Protein AF-A0A6M4HDW9-F1 (afdb_monomer_lite)

Organism: NCBI:txid2732487

Foldseek 3Di:
DDDDDPDPPPPPPDDDDPVDDDLVRLLVVLVVQCLVCLQVVPQVSQVVQAPVVVCVVVVADDQVQAAEDDAADDKAWDAAPDSQKTWIAHPVRFIWIWGWDQDPPRHIHQYKDLDQADDPDDDCPDDDPCPRSRHMYSIHGPPHDD

Structure (mmCIF, N/CA/C/O backbone):
data_AF-A0A6M4HDW9-F1
#
_entry.id   AF-A0A6M4HDW9-F1
#
loop_
_atom_site.group_PDB
_atom_site.id
_atom_site.type_symbol
_atom_site.label_atom_id
_atom_site.label_alt_id
_atom_site.label_comp_id
_atom_site.label_asym_id
_atom_site.label_entity_id
_atom_site.label_seq_id
_atom_site.pdbx_PDB_ins_code
_atom_site.Cartn_x
_atom_site.Cartn_y
_atom_site.Cartn_z
_atom_site.occupancy
_atom_site.B_iso_or_equiv
_atom_site.auth_seq_id
_atom_site.auth_comp_id
_atom_site.auth_asym_id
_atom_site.auth_atom_id
_atom_site.pdbx_PDB_model_num
ATOM 1 N N . MET A 1 1 ? 42.320 53.023 31.569 1.00 35.53 1 MET A N 1
ATOM 2 C CA . MET A 1 1 ? 42.440 52.859 30.102 1.00 35.53 1 MET A CA 1
ATOM 3 C C . MET A 1 1 ? 42.356 51.369 29.805 1.00 35.53 1 MET A C 1
ATOM 5 O O . MET A 1 1 ? 43.087 50.652 30.462 1.00 35.53 1 MET A O 1
ATOM 9 N N . ILE A 1 2 ? 41.544 50.781 28.931 1.00 37.53 2 ILE A N 1
ATOM 10 C CA . ILE A 1 2 ? 40.360 51.130 28.133 1.00 37.53 2 ILE A CA 1
ATOM 11 C C . ILE A 1 2 ? 39.616 49.781 28.017 1.00 37.53 2 ILE A C 1
ATOM 13 O O . ILE A 1 2 ? 40.245 48.755 27.769 1.00 37.53 2 ILE A O 1
ATOM 17 N N . ALA A 1 3 ? 38.302 49.777 28.240 1.00 40.31 3 ALA A N 1
ATOM 18 C CA . ALA A 1 3 ? 37.430 48.637 27.970 1.00 40.31 3 ALA A CA 1
ATOM 19 C C . ALA A 1 3 ? 37.330 48.385 26.456 1.00 40.31 3 ALA A C 1
ATOM 21 O O . ALA A 1 3 ? 37.258 49.348 25.695 1.00 40.31 3 ALA A O 1
ATOM 22 N N . SER A 1 4 ? 37.258 47.130 26.004 1.00 39.88 4 SER A N 1
ATOM 23 C CA . SER A 1 4 ? 36.732 46.807 24.666 1.00 39.88 4 SER A CA 1
ATOM 24 C C . SER A 1 4 ? 36.209 45.374 24.585 1.00 39.88 4 SER A C 1
ATOM 26 O O . SER A 1 4 ? 36.941 44.421 24.349 1.00 39.88 4 SER A O 1
ATOM 28 N N . ASN A 1 5 ? 34.905 45.276 24.845 1.00 37.03 5 ASN A N 1
ATOM 29 C CA . ASN A 1 5 ? 33.899 44.488 24.133 1.00 37.03 5 ASN A CA 1
ATOM 30 C C . ASN A 1 5 ? 34.427 43.479 23.100 1.00 37.03 5 ASN A C 1
ATOM 32 O O . ASN A 1 5 ? 34.726 43.837 21.962 1.00 37.03 5 ASN A O 1
ATOM 36 N N . ILE A 1 6 ? 34.409 42.196 23.463 1.00 44.53 6 ILE A N 1
ATOM 37 C CA . ILE A 1 6 ? 34.410 41.105 22.487 1.00 44.53 6 ILE A CA 1
ATOM 38 C C . ILE A 1 6 ? 32.979 41.008 21.956 1.00 44.53 6 ILE A C 1
ATOM 40 O O . ILE A 1 6 ? 32.088 40.446 22.592 1.00 44.53 6 ILE A O 1
ATOM 44 N N . ALA A 1 7 ? 32.750 41.647 20.812 1.00 41.38 7 ALA A N 1
ATOM 45 C CA . ALA A 1 7 ? 31.511 41.534 20.067 1.00 41.38 7 ALA A CA 1
ATOM 46 C C . ALA A 1 7 ? 31.363 40.094 19.554 1.00 41.38 7 ALA A C 1
ATOM 48 O O . ALA A 1 7 ? 32.152 39.616 18.740 1.00 41.38 7 ALA A O 1
ATOM 49 N N . VAL A 1 8 ? 30.334 39.411 20.051 1.00 40.56 8 VAL A N 1
ATOM 50 C CA . VAL A 1 8 ? 29.833 38.144 19.520 1.00 40.56 8 VAL A CA 1
ATOM 51 C C . VAL A 1 8 ? 29.269 38.421 18.130 1.00 40.56 8 VAL A C 1
ATOM 53 O O . VAL A 1 8 ? 28.149 38.904 17.993 1.00 40.56 8 VAL A O 1
ATOM 56 N N . VAL A 1 9 ? 30.040 38.126 17.087 1.00 41.19 9 VAL A N 1
ATOM 57 C CA . VAL A 1 9 ? 29.514 38.038 15.721 1.00 41.19 9 VAL A CA 1
ATOM 58 C C . VAL A 1 9 ? 29.221 36.568 15.453 1.00 41.19 9 VAL A C 1
ATOM 60 O O . VAL A 1 9 ? 30.000 35.849 14.835 1.00 41.19 9 VAL A O 1
ATOM 63 N N . ALA A 1 10 ? 28.090 36.103 15.984 1.00 41.91 10 ALA A N 1
ATOM 64 C CA . ALA A 1 10 ? 27.464 34.886 15.498 1.00 41.91 10 ALA A CA 1
ATOM 65 C C . ALA A 1 10 ? 26.903 35.206 14.108 1.00 41.91 10 ALA A C 1
ATOM 67 O O . ALA A 1 10 ? 25.925 35.940 13.973 1.00 41.91 10 ALA A O 1
ATOM 68 N N . ALA A 1 11 ? 27.577 34.713 13.071 1.00 44.50 11 ALA A N 1
ATOM 69 C CA . ALA A 1 11 ? 27.086 34.781 11.707 1.00 44.50 11 ALA A CA 1
ATOM 70 C C . ALA A 1 11 ? 25.755 34.018 11.630 1.00 44.50 11 ALA A C 1
ATOM 72 O O . ALA A 1 11 ? 25.713 32.792 11.711 1.00 44.50 11 ALA A O 1
ATOM 73 N N . ILE A 1 12 ? 24.661 34.768 11.515 1.00 44.16 12 ILE A N 1
ATOM 74 C CA . ILE A 1 12 ? 23.327 34.240 11.245 1.00 44.16 12 ILE A CA 1
ATOM 75 C C . ILE A 1 12 ? 23.356 33.681 9.821 1.00 44.16 12 ILE A C 1
ATOM 77 O O . ILE A 1 12 ? 23.331 34.426 8.842 1.00 44.16 12 ILE A O 1
ATOM 81 N N . PHE A 1 13 ? 23.432 32.357 9.709 1.00 41.22 13 PHE A N 1
ATOM 82 C CA . PHE A 1 13 ? 23.235 31.635 8.458 1.00 41.22 13 PHE A CA 1
ATOM 83 C C . PHE A 1 13 ? 21.733 31.645 8.132 1.00 41.22 13 PHE A C 1
ATOM 85 O O . PHE A 1 13 ? 20.978 30.757 8.517 1.00 41.22 13 PHE A O 1
ATOM 92 N N . LEU A 1 14 ? 21.275 32.704 7.466 1.00 49.44 14 LEU A N 1
ATOM 93 C CA . LEU A 1 14 ? 19.960 32.767 6.831 1.00 49.44 14 LEU A CA 1
ATOM 94 C C . LEU A 1 14 ? 20.100 32.255 5.394 1.00 49.44 14 LEU A C 1
ATOM 96 O O . LEU A 1 14 ? 20.386 33.020 4.477 1.00 49.44 14 LEU A O 1
ATOM 100 N N . MET A 1 15 ? 19.891 30.954 5.194 1.00 44.44 15 MET A N 1
ATOM 101 C CA . MET A 1 15 ? 19.611 30.388 3.873 1.00 44.44 15 MET A CA 1
ATOM 102 C C . MET A 1 15 ? 18.419 29.434 3.966 1.00 44.44 15 MET A C 1
ATOM 104 O O . MET A 1 15 ? 18.531 28.322 4.465 1.00 44.44 15 MET A O 1
ATOM 108 N N . GLY A 1 16 ? 17.272 29.942 3.506 1.00 38.78 16 GLY A N 1
ATOM 109 C CA . GLY A 1 16 ? 16.164 29.206 2.895 1.00 38.78 16 GLY A CA 1
ATOM 110 C C . GLY A 1 16 ? 15.766 27.880 3.530 1.00 38.78 16 GLY A C 1
ATOM 111 O O . GLY A 1 16 ? 16.061 26.824 2.979 1.00 38.78 16 GLY A O 1
ATOM 112 N N . GLN A 1 17 ? 14.985 27.927 4.609 1.00 41.31 17 GLN A N 1
ATOM 113 C CA . GLN A 1 17 ? 14.154 26.780 4.956 1.00 41.31 17 GLN A CA 1
ATOM 114 C C . GLN A 1 17 ? 13.067 26.685 3.884 1.00 41.31 17 GLN A C 1
ATOM 116 O O . GLN A 1 17 ? 12.065 27.398 3.935 1.00 41.31 17 GLN A O 1
ATOM 121 N N . ALA A 1 18 ? 13.276 25.833 2.878 1.00 45.66 18 ALA A N 1
ATOM 122 C CA . ALA A 1 18 ? 12.142 25.206 2.223 1.00 45.66 18 ALA A CA 1
ATOM 123 C C . ALA A 1 18 ? 11.288 24.657 3.369 1.00 45.66 18 ALA A C 1
ATOM 125 O O . ALA A 1 18 ? 11.786 23.860 4.163 1.00 45.66 18 ALA A O 1
ATOM 126 N N . VAL A 1 19 ? 10.069 25.168 3.539 1.00 52.81 19 VAL A N 1
ATOM 127 C CA . VAL A 1 19 ? 9.149 24.693 4.577 1.00 52.81 19 VAL A CA 1
ATOM 128 C C . VAL A 1 19 ? 8.687 23.305 4.136 1.00 52.81 19 VAL A C 1
ATOM 130 O O . VAL A 1 19 ? 7.604 23.126 3.589 1.00 52.81 19 VAL A O 1
ATOM 133 N N . GLY A 1 20 ? 9.589 22.334 4.245 1.00 65.50 20 GLY A N 1
ATOM 134 C CA . GLY A 1 20 ? 9.299 20.930 4.061 1.00 65.50 20 GLY A CA 1
ATOM 135 C C . GLY A 1 20 ? 8.402 20.502 5.207 1.00 65.50 20 GLY A C 1
ATOM 136 O O . GLY A 1 20 ? 8.627 20.889 6.354 1.00 65.50 20 GLY A O 1
ATOM 137 N N . LEU A 1 21 ? 7.366 19.733 4.886 1.00 75.56 21 LEU A N 1
ATOM 138 C CA . LEU A 1 21 ? 6.519 19.108 5.893 1.00 75.56 21 LEU A CA 1
ATOM 139 C C . LEU A 1 21 ? 7.392 18.350 6.892 1.00 75.56 21 LEU A C 1
ATOM 141 O O . LEU A 1 21 ? 8.357 17.684 6.501 1.00 75.56 21 LEU A O 1
ATOM 145 N N . SER A 1 22 ? 7.029 18.407 8.172 1.00 84.94 22 SER A N 1
ATOM 146 C CA . SER A 1 22 ? 7.655 17.527 9.152 1.00 84.94 22 SER A CA 1
ATOM 147 C C . SER A 1 22 ? 7.431 16.054 8.764 1.00 84.94 22 SER A C 1
ATOM 149 O O . SER A 1 22 ? 6.475 15.723 8.047 1.00 84.94 22 SER A O 1
ATOM 151 N N . PRO A 1 23 ? 8.280 15.123 9.235 1.00 83.88 23 PRO A N 1
ATOM 152 C CA . PRO A 1 23 ? 8.134 13.707 8.907 1.00 83.88 23 PRO A CA 1
ATOM 153 C C . PRO A 1 23 ? 6.754 13.126 9.246 1.00 83.88 23 PRO A C 1
ATOM 155 O O . PRO A 1 23 ? 6.280 12.245 8.525 1.00 83.88 23 PRO A O 1
ATOM 158 N N . SER A 1 24 ? 6.112 13.607 10.315 1.00 86.69 24 SER A N 1
ATOM 159 C CA . SER A 1 24 ? 4.765 13.204 10.734 1.00 86.69 24 SER A CA 1
ATOM 160 C C . SER A 1 24 ? 3.678 13.796 9.836 1.00 86.69 24 SER A C 1
ATOM 162 O O . SER A 1 24 ? 2.780 13.072 9.418 1.00 86.69 24 SER A O 1
ATOM 164 N N . GLU A 1 25 ? 3.772 15.073 9.466 1.00 89.50 25 GLU A N 1
ATOM 165 C CA . GLU A 1 25 ? 2.813 15.701 8.548 1.00 89.50 25 GLU A CA 1
ATOM 166 C C . GLU A 1 25 ? 2.865 15.066 7.157 1.00 89.50 25 GLU A C 1
ATOM 168 O O . GLU A 1 25 ? 1.825 14.754 6.582 1.00 89.50 25 GLU A O 1
ATOM 173 N N . SER A 1 26 ? 4.069 14.802 6.641 1.00 90.06 26 SER A N 1
ATOM 174 C CA . SER A 1 26 ? 4.264 14.076 5.379 1.00 90.06 26 SER A CA 1
ATOM 175 C C . SER A 1 26 ? 3.637 12.675 5.431 1.00 90.06 26 SER A C 1
ATOM 177 O O . SER A 1 26 ? 3.011 12.224 4.469 1.00 90.06 26 SER A O 1
ATOM 179 N N . ARG A 1 27 ? 3.736 11.999 6.584 1.00 92.44 27 ARG A N 1
ATOM 180 C CA . ARG A 1 27 ? 3.126 10.682 6.807 1.00 92.44 27 ARG A CA 1
ATOM 181 C C . ARG A 1 27 ? 1.610 10.729 6.781 1.00 92.44 27 ARG A C 1
ATOM 183 O O . ARG A 1 27 ? 0.999 9.957 6.052 1.00 92.44 27 ARG A O 1
ATOM 190 N N . GLU A 1 28 ? 1.007 11.604 7.576 1.00 94.06 28 GLU A N 1
ATOM 191 C CA . GLU A 1 28 ? -0.451 11.689 7.662 1.00 94.06 28 GLU A CA 1
ATOM 192 C C . GLU A 1 28 ? -1.057 12.199 6.351 1.00 94.06 28 GLU A C 1
ATOM 194 O O . GLU A 1 28 ? -2.124 11.742 5.944 1.00 94.06 28 GLU A O 1
ATOM 199 N N . LEU A 1 29 ? -0.341 13.067 5.627 1.00 94.25 29 LEU A N 1
ATOM 200 C CA . LEU A 1 29 ? -0.704 13.462 4.270 1.00 94.25 29 LEU A CA 1
ATOM 201 C C . LEU A 1 29 ? -0.756 12.249 3.328 1.00 94.25 29 LEU A C 1
ATOM 203 O O . LEU A 1 29 ? -1.770 12.033 2.661 1.00 94.25 29 LEU A O 1
ATOM 207 N N . PHE A 1 30 ? 0.307 11.440 3.322 1.00 95.88 30 PHE A N 1
ATOM 208 C CA . PHE A 1 30 ? 0.363 10.199 2.553 1.00 95.88 30 PHE A CA 1
ATOM 209 C C . PHE A 1 30 ? -0.766 9.235 2.940 1.00 95.88 30 PHE A C 1
ATOM 211 O O . PHE A 1 30 ? -1.458 8.740 2.055 1.00 95.88 30 PHE A O 1
ATOM 218 N N . LEU A 1 31 ? -0.993 8.996 4.235 1.00 97.31 31 LEU A N 1
ATOM 219 C CA . LEU A 1 31 ? -2.019 8.062 4.709 1.00 97.31 31 LEU A CA 1
ATOM 220 C C . LEU A 1 31 ? -3.425 8.511 4.325 1.00 97.31 31 LEU A C 1
ATOM 222 O O . LEU A 1 31 ? -4.211 7.700 3.845 1.00 97.31 31 LEU A O 1
ATOM 226 N N . ARG A 1 32 ? -3.725 9.805 4.437 1.00 97.06 32 ARG A N 1
ATOM 227 C CA . ARG A 1 32 ? -5.010 10.363 4.005 1.00 97.06 32 ARG A CA 1
ATOM 228 C C . ARG A 1 32 ? -5.244 10.163 2.507 1.00 97.06 32 ARG A C 1
ATOM 230 O O . ARG A 1 32 ? -6.348 9.817 2.085 1.00 97.06 32 ARG A O 1
ATOM 237 N N . ASP A 1 33 ? -4.228 10.420 1.688 1.00 96.94 33 ASP A N 1
ATOM 238 C CA . ASP A 1 33 ? -4.347 10.267 0.238 1.00 96.94 33 ASP A CA 1
ATOM 239 C C . ASP A 1 33 ? -4.403 8.779 -0.162 1.00 96.94 33 ASP A C 1
ATOM 241 O O . ASP A 1 33 ? -5.180 8.413 -1.048 1.00 96.94 33 ASP A O 1
ATOM 245 N N . PHE A 1 34 ? -3.682 7.910 0.554 1.00 97.44 34 PHE A N 1
ATOM 246 C CA . PHE A 1 34 ? -3.755 6.454 0.429 1.00 97.44 34 PHE A CA 1
ATOM 247 C C . PHE A 1 34 ? -5.138 5.909 0.786 1.00 97.44 34 PHE A C 1
ATOM 249 O O . PHE A 1 34 ? -5.711 5.143 0.017 1.00 97.44 34 PHE A O 1
ATOM 256 N N . GLU A 1 35 ? -5.719 6.333 1.906 1.00 97.12 35 GLU A N 1
ATOM 257 C CA . GLU A 1 35 ? -7.058 5.925 2.344 1.00 97.12 35 GLU A CA 1
ATOM 258 C C . GLU A 1 35 ? -8.134 6.358 1.347 1.00 97.12 35 GLU A C 1
ATOM 260 O O . GLU A 1 35 ? -9.047 5.588 1.046 1.00 97.12 35 GLU A O 1
ATOM 265 N N . ARG A 1 36 ? -7.988 7.549 0.752 1.00 96.88 36 ARG A N 1
ATOM 266 C CA . ARG A 1 36 ? -8.860 7.997 -0.340 1.00 96.88 36 ARG A CA 1
ATOM 267 C C . ARG A 1 36 ? -8.751 7.081 -1.562 1.00 96.88 36 ARG A C 1
ATOM 269 O O . ARG A 1 36 ? -9.780 6.700 -2.117 1.00 96.88 36 ARG A O 1
ATOM 276 N N . ALA A 1 37 ? -7.533 6.721 -1.968 1.00 96.56 37 ALA A N 1
ATOM 277 C CA . ALA A 1 37 ? -7.295 5.816 -3.095 1.00 96.56 37 ALA A CA 1
ATOM 278 C C . ALA A 1 37 ? -7.803 4.388 -2.815 1.00 96.56 37 ALA A C 1
ATOM 280 O O . ALA A 1 37 ? -8.363 3.726 -3.689 1.00 96.56 37 ALA A O 1
ATOM 281 N N . LEU A 1 38 ? -7.666 3.922 -1.574 1.00 95.31 38 LEU A N 1
ATOM 282 C CA . LEU A 1 38 ? -8.163 2.624 -1.134 1.00 95.31 38 LEU A CA 1
ATOM 283 C C . LEU A 1 38 ? -9.697 2.578 -1.140 1.00 95.31 38 LEU A C 1
ATOM 285 O O . LEU A 1 38 ? -10.281 1.594 -1.598 1.00 95.31 38 LEU A O 1
ATOM 289 N N . ALA A 1 39 ? -10.348 3.650 -0.681 1.00 95.38 39 ALA A N 1
ATOM 290 C CA . ALA A 1 39 ? -11.801 3.781 -0.680 1.00 95.38 39 ALA A CA 1
ATOM 291 C C . ALA A 1 39 ? -12.384 3.850 -2.101 1.00 95.38 39 ALA A C 1
ATOM 293 O O . ALA A 1 39 ? -13.410 3.224 -2.366 1.00 95.38 39 ALA A O 1
ATOM 294 N N . SER A 1 40 ? -11.725 4.558 -3.028 1.00 95.31 40 SER A N 1
ATOM 295 C CA . SER A 1 40 ? -12.150 4.609 -4.435 1.00 95.31 40 SER A CA 1
ATOM 296 C C . SER A 1 40 ? -11.872 3.313 -5.198 1.00 95.31 40 SER A C 1
ATOM 298 O O . SER A 1 40 ? -12.457 3.093 -6.257 1.00 95.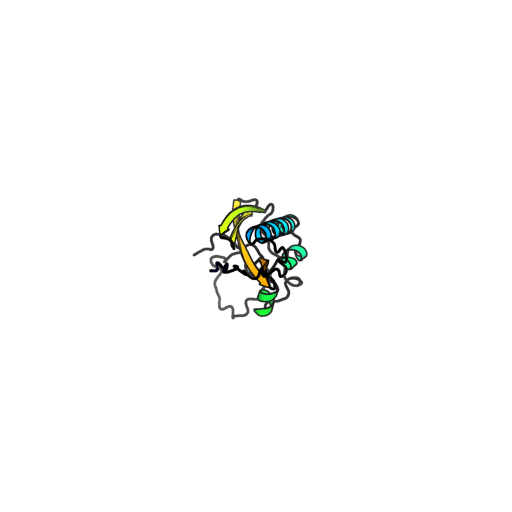31 40 SER A O 1
ATOM 300 N N . ARG A 1 41 ? -10.982 2.458 -4.669 1.00 93.38 41 ARG A N 1
ATOM 301 C CA . ARG A 1 41 ? -10.443 1.266 -5.344 1.00 93.38 41 ARG A CA 1
ATOM 302 C C . ARG A 1 41 ? -9.840 1.585 -6.719 1.00 93.38 41 ARG A C 1
ATOM 304 O O . ARG A 1 41 ? -9.807 0.719 -7.593 1.00 93.38 41 ARG A O 1
ATOM 311 N N . ASP A 1 42 ? -9.361 2.814 -6.910 1.00 92.56 42 ASP A N 1
ATOM 312 C CA . ASP A 1 42 ? -8.724 3.255 -8.148 1.00 92.56 42 ASP A CA 1
ATOM 313 C C . ASP A 1 42 ? -7.272 2.764 -8.194 1.00 92.56 42 ASP A C 1
ATOM 315 O O . ASP A 1 42 ? -6.409 3.212 -7.431 1.00 92.56 42 ASP A O 1
ATOM 319 N N . SER A 1 43 ? -6.992 1.843 -9.117 1.00 93.81 43 SER A N 1
ATOM 320 C CA . SER A 1 43 ? -5.653 1.289 -9.296 1.00 93.81 43 SER A CA 1
ATOM 321 C C . SER A 1 43 ? -4.630 2.345 -9.709 1.00 93.81 43 SER A C 1
ATOM 323 O O . SER A 1 43 ? -3.490 2.269 -9.260 1.00 93.81 43 SER A O 1
ATOM 325 N N . LYS A 1 44 ? -5.008 3.365 -10.490 1.00 95.50 44 LYS A N 1
ATOM 326 C CA . LYS A 1 44 ? -4.084 4.428 -10.916 1.00 95.50 44 LYS A CA 1
ATOM 327 C C . LYS A 1 44 ? -3.675 5.304 -9.740 1.00 95.50 44 LYS A C 1
ATOM 329 O O . LYS A 1 44 ? -2.495 5.621 -9.595 1.00 95.50 44 LYS A O 1
ATOM 334 N N . ALA A 1 45 ? -4.635 5.652 -8.884 1.00 96.19 45 ALA A N 1
ATOM 335 C CA . ALA A 1 45 ? -4.366 6.406 -7.665 1.00 96.19 45 ALA A CA 1
ATOM 336 C C . ALA A 1 45 ? -3.430 5.628 -6.725 1.00 96.19 45 ALA A C 1
ATOM 338 O O . ALA A 1 45 ? -2.477 6.196 -6.195 1.00 96.19 45 ALA A O 1
ATOM 339 N N . LEU A 1 46 ? -3.646 4.317 -6.576 1.00 96.62 46 LEU A N 1
ATOM 340 C CA . LEU A 1 46 ? -2.772 3.467 -5.767 1.00 96.62 46 LEU A CA 1
ATOM 341 C C . LEU A 1 46 ? -1.372 3.320 -6.374 1.00 96.62 46 LEU A C 1
ATOM 343 O O . LEU A 1 46 ? -0.396 3.419 -5.636 1.00 96.62 46 LEU A O 1
ATOM 347 N N . ILE A 1 47 ? -1.242 3.172 -7.697 1.00 96.38 47 ILE A N 1
ATOM 348 C CA . ILE A 1 47 ? 0.064 3.150 -8.380 1.00 96.38 47 ILE A CA 1
ATOM 349 C C . ILE A 1 47 ? 0.846 4.445 -8.106 1.00 96.38 47 ILE A C 1
ATOM 351 O O . ILE A 1 47 ? 2.023 4.381 -7.767 1.00 96.38 47 ILE A O 1
ATOM 355 N N . ALA A 1 48 ? 0.201 5.615 -8.181 1.00 95.81 48 ALA A N 1
AT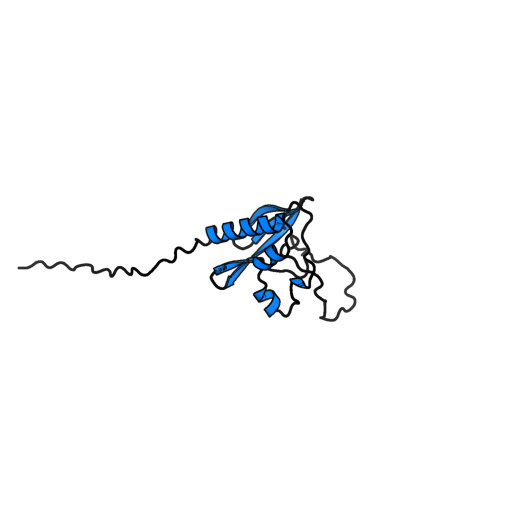OM 356 C CA . ALA A 1 48 ? 0.850 6.915 -7.953 1.00 95.81 48 ALA A CA 1
ATOM 357 C C . ALA A 1 48 ? 1.372 7.122 -6.513 1.00 95.81 48 ALA A C 1
ATOM 359 O O . ALA A 1 48 ? 2.226 7.985 -6.260 1.00 95.81 48 ALA A O 1
ATOM 360 N N . LEU A 1 49 ? 0.841 6.341 -5.571 1.00 96.75 49 LEU A N 1
ATOM 361 C CA . LEU A 1 49 ? 1.238 6.313 -4.166 1.00 96.75 49 LEU A CA 1
ATOM 362 C C . LEU A 1 49 ? 2.153 5.130 -3.836 1.00 96.75 49 LEU A C 1
ATOM 364 O O . LEU A 1 49 ? 2.554 4.995 -2.686 1.00 96.75 49 LEU A O 1
ATOM 368 N N . SER A 1 50 ? 2.483 4.280 -4.807 1.00 96.38 50 SER A N 1
ATOM 369 C CA . SER A 1 50 ? 3.263 3.062 -4.597 1.00 96.38 50 SER A CA 1
ATOM 370 C C . SER A 1 50 ? 4.706 3.205 -5.070 1.00 96.38 50 SER A C 1
ATOM 372 O O . SER A 1 50 ? 5.015 3.999 -5.960 1.00 96.38 50 SER A O 1
ATOM 374 N N . ASP A 1 51 ? 5.595 2.391 -4.509 1.00 95.62 51 ASP A N 1
ATOM 375 C CA . ASP A 1 51 ? 7.000 2.314 -4.905 1.00 95.62 51 ASP A CA 1
ATOM 376 C C . ASP A 1 51 ? 7.193 1.503 -6.199 1.00 95.62 51 ASP A C 1
ATOM 378 O O . ASP A 1 51 ? 7.792 0.424 -6.232 1.00 95.62 51 ASP A O 1
ATOM 382 N N . ALA A 1 52 ? 6.645 2.034 -7.295 1.00 93.75 52 ALA A N 1
ATOM 383 C CA . ALA A 1 52 ? 6.772 1.450 -8.628 1.00 93.75 52 ALA A CA 1
ATOM 384 C C . ALA A 1 52 ? 8.233 1.419 -9.121 1.00 93.75 52 ALA A C 1
ATOM 386 O O . ALA A 1 52 ? 8.577 0.587 -9.961 1.00 93.75 52 ALA A O 1
ATOM 387 N N . GLY A 1 53 ? 9.092 2.295 -8.583 1.00 92.75 53 GLY A N 1
ATOM 388 C CA . GLY A 1 53 ? 10.521 2.339 -8.891 1.00 92.75 53 GLY A CA 1
ATOM 389 C C . GLY A 1 53 ? 11.235 1.072 -8.430 1.00 92.75 53 GLY A C 1
ATOM 390 O O . GLY A 1 53 ? 11.820 0.373 -9.257 1.00 92.75 53 GLY A O 1
ATOM 391 N N . SER A 1 54 ? 11.120 0.722 -7.144 1.00 92.19 54 SER A N 1
ATOM 392 C CA . SER A 1 54 ? 11.706 -0.521 -6.619 1.00 92.19 54 SER A CA 1
ATOM 393 C C . SER A 1 54 ? 11.091 -1.767 -7.256 1.00 92.19 54 SER A C 1
ATOM 395 O O . SER A 1 54 ? 11.798 -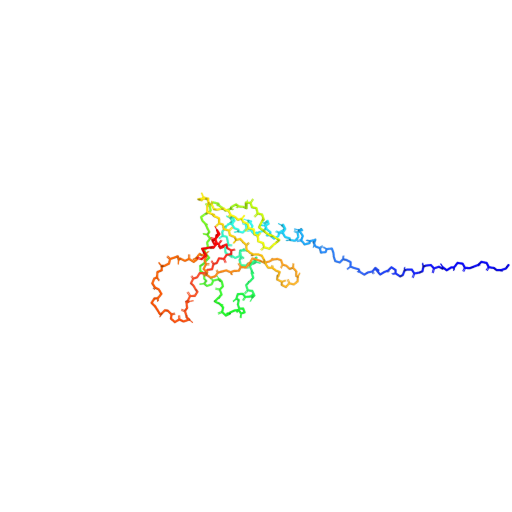2.734 -7.532 1.00 92.19 54 SER A O 1
ATOM 397 N N . TRP A 1 55 ? 9.785 -1.741 -7.543 1.00 92.81 55 TRP A N 1
ATOM 398 C CA . TRP A 1 55 ? 9.101 -2.831 -8.243 1.00 92.81 55 TRP A CA 1
ATOM 399 C C . TRP A 1 55 ? 9.685 -3.087 -9.638 1.00 92.81 55 TRP A C 1
ATOM 401 O O . TRP A 1 55 ? 10.048 -4.216 -9.964 1.00 92.81 55 TRP A O 1
ATOM 411 N N . SER A 1 56 ? 9.840 -2.035 -10.446 1.00 92.69 56 SER A N 1
ATOM 412 C CA . SER A 1 56 ? 10.440 -2.148 -11.776 1.00 92.69 56 SER A CA 1
ATOM 413 C C . SER A 1 56 ? 11.922 -2.524 -11.710 1.00 92.69 56 SER A C 1
ATOM 415 O O . SER A 1 56 ? 12.378 -3.309 -12.538 1.00 92.69 56 SER A O 1
ATOM 417 N N . ALA A 1 57 ? 12.676 -1.993 -10.742 1.00 91.19 57 ALA A N 1
ATOM 418 C CA . ALA A 1 57 ? 14.094 -2.309 -10.564 1.00 91.19 57 ALA A CA 1
ATOM 419 C C . ALA A 1 57 ? 14.329 -3.784 -10.196 1.00 91.19 57 ALA A C 1
ATOM 421 O O . ALA A 1 57 ? 15.355 -4.352 -10.560 1.00 91.19 57 ALA A O 1
ATOM 422 N N . ALA A 1 58 ? 13.362 -4.419 -9.526 1.00 89.44 58 ALA A N 1
ATOM 423 C CA . ALA A 1 58 ? 13.367 -5.852 -9.239 1.00 89.44 58 ALA A CA 1
ATOM 424 C C . ALA A 1 58 ? 12.997 -6.734 -10.452 1.00 89.44 58 ALA A C 1
ATOM 426 O O . ALA A 1 58 ? 12.987 -7.956 -10.331 1.00 89.44 58 ALA A O 1
ATOM 427 N N . GLY A 1 59 ? 12.698 -6.141 -11.615 1.00 90.50 59 GLY A N 1
ATOM 428 C CA . GLY A 1 59 ? 12.377 -6.867 -12.846 1.00 90.50 59 GLY A CA 1
ATOM 429 C C . GLY A 1 59 ? 10.925 -7.338 -12.953 1.00 90.50 59 GLY A C 1
ATOM 430 O O . GLY A 1 59 ? 10.621 -8.177 -13.800 1.00 90.50 59 GLY A O 1
ATOM 431 N N . TYR A 1 60 ? 10.019 -6.824 -12.116 1.00 90.31 60 TYR A N 1
ATOM 432 C CA . TYR A 1 60 ? 8.605 -7.183 -12.193 1.00 90.31 60 TYR A CA 1
ATOM 433 C C . TYR A 1 60 ? 7.873 -6.494 -13.366 1.00 90.31 60 TYR A C 1
ATOM 435 O O . TYR A 1 60 ? 8.284 -5.413 -13.799 1.00 90.31 60 TYR A O 1
ATOM 443 N N . PRO A 1 61 ? 6.757 -7.073 -13.864 1.00 91.44 61 PRO A N 1
ATOM 444 C CA . PRO A 1 61 ? 5.957 -6.479 -14.939 1.00 91.44 61 PRO A CA 1
ATOM 445 C C . PRO A 1 61 ? 5.351 -5.124 -14.559 1.00 91.44 61 PRO A C 1
ATOM 447 O O . PRO A 1 61 ? 5.196 -4.810 -13.379 1.00 91.44 61 PRO A O 1
ATOM 450 N N . SER A 1 62 ? 4.925 -4.336 -15.547 1.00 92.75 62 SER A N 1
ATOM 451 C CA . SER A 1 62 ? 4.203 -3.086 -15.284 1.00 92.75 62 SER A CA 1
ATOM 452 C C . SER A 1 62 ? 2.945 -3.341 -14.449 1.00 92.75 62 SER A C 1
ATOM 454 O O . SER A 1 62 ? 2.146 -4.226 -14.747 1.00 92.75 62 SER A O 1
ATOM 456 N N . LEU A 1 63 ? 2.719 -2.514 -13.427 1.00 93.25 63 LEU A N 1
ATOM 457 C CA . LEU A 1 63 ? 1.534 -2.614 -12.565 1.00 93.25 63 LEU A CA 1
ATOM 458 C C . LEU A 1 63 ? 0.224 -2.407 -13.330 1.00 93.25 63 LEU A C 1
ATOM 460 O O . LEU A 1 63 ? -0.816 -2.895 -12.899 1.00 93.25 63 LEU A O 1
ATOM 464 N N . SER A 1 64 ? 0.265 -1.684 -14.454 1.00 91.62 64 SER A N 1
ATOM 465 C CA . SER A 1 64 ? -0.917 -1.476 -15.302 1.00 91.62 64 SER A CA 1
ATOM 466 C C . SER A 1 64 ? -1.326 -2.743 -16.057 1.00 91.62 64 SER A C 1
ATOM 468 O O . SER A 1 64 ? -2.493 -2.872 -16.419 1.00 91.62 64 SER A O 1
ATOM 470 N N . ASP A 1 65 ? -0.390 -3.676 -16.245 1.00 91.44 65 ASP A N 1
ATOM 471 C CA . ASP A 1 65 ? -0.618 -4.948 -16.939 1.00 91.44 65 ASP A CA 1
ATOM 472 C C . ASP A 1 65 ? -1.067 -6.055 -15.974 1.00 91.44 65 ASP A C 1
ATOM 474 O O . ASP A 1 65 ? -1.438 -7.152 -16.391 1.00 91.44 65 ASP A O 1
ATOM 478 N N . LEU A 1 66 ? -1.041 -5.775 -14.668 1.00 91.38 66 LEU A N 1
ATOM 479 C CA . LEU A 1 66 ? -1.345 -6.729 -13.616 1.00 91.38 66 LEU A CA 1
ATOM 480 C C . LEU A 1 66 ? -2.623 -6.324 -12.865 1.00 91.38 66 LEU A C 1
ATOM 482 O O . LEU A 1 66 ? -2.794 -5.160 -12.493 1.00 91.38 66 LEU A O 1
ATOM 486 N N . PRO A 1 67 ? -3.520 -7.275 -12.561 1.00 91.88 67 PRO A N 1
ATOM 487 C CA . PRO A 1 67 ? -4.693 -6.993 -11.754 1.00 91.88 67 PRO A CA 1
ATOM 488 C C . PRO A 1 67 ? -4.296 -6.638 -10.315 1.00 91.88 67 PRO A C 1
ATOM 490 O O . PRO A 1 67 ? -3.567 -7.371 -9.641 1.00 91.88 67 PRO A O 1
ATOM 493 N N . LEU A 1 68 ? -4.846 -5.528 -9.827 1.00 92.81 68 LEU A N 1
ATOM 494 C CA . LEU A 1 68 ? -4.761 -5.127 -8.429 1.00 92.81 68 LEU A CA 1
ATOM 495 C C . LEU A 1 68 ? -5.667 -6.017 -7.563 1.00 92.81 68 LEU A C 1
ATOM 497 O O . LEU A 1 68 ? -6.877 -6.101 -7.786 1.00 92.81 68 LEU A O 1
ATOM 501 N N . GLN A 1 69 ? -5.100 -6.623 -6.524 1.00 92.38 69 GLN A N 1
ATOM 502 C CA . GLN A 1 69 ? -5.834 -7.337 -5.485 1.00 92.38 69 GLN A CA 1
ATOM 503 C C . GLN A 1 69 ? -5.933 -6.480 -4.226 1.00 92.38 69 GLN A C 1
ATOM 505 O O . GLN A 1 69 ? -4.931 -6.068 -3.650 1.00 92.38 69 GLN A O 1
ATOM 510 N N . LEU A 1 70 ? -7.158 -6.236 -3.767 1.00 92.31 70 LEU A N 1
ATOM 511 C CA . LEU A 1 70 ? -7.431 -5.514 -2.527 1.00 92.31 70 LEU A CA 1
ATOM 512 C C . LEU A 1 70 ? -8.400 -6.309 -1.651 1.00 92.31 70 LEU A C 1
ATOM 514 O O . LEU A 1 70 ? -9.277 -6.994 -2.196 1.00 92.31 70 LEU A O 1
ATOM 518 N N . PRO A 1 71 ? -8.325 -6.149 -0.318 1.00 91.38 71 PRO A N 1
ATOM 519 C CA . PRO A 1 71 ? -9.308 -6.708 0.595 1.00 91.38 71 PRO A CA 1
ATOM 520 C C . PRO A 1 71 ? -10.749 -6.322 0.255 1.00 91.38 71 PRO A C 1
ATOM 522 O O . PRO A 1 71 ? -11.027 -5.367 -0.483 1.00 91.38 71 PRO A O 1
ATOM 525 N N . THR A 1 72 ? -11.687 -7.081 0.820 1.00 90.38 72 THR A N 1
ATOM 526 C CA . THR A 1 72 ? -13.117 -6.778 0.724 1.00 90.38 72 THR A CA 1
ATOM 527 C C . THR A 1 72 ? -13.400 -5.446 1.417 1.00 90.38 72 THR A C 1
ATOM 529 O O . THR A 1 72 ? -13.188 -5.324 2.616 1.00 90.38 72 THR A O 1
ATOM 532 N N . GLY A 1 73 ? -13.871 -4.452 0.663 1.00 89.00 73 GLY A N 1
ATOM 533 C CA . GLY A 1 73 ? -14.205 -3.144 1.226 1.00 89.00 73 GLY A CA 1
ATOM 534 C C . GLY A 1 73 ? -15.456 -3.176 2.122 1.00 89.00 73 GLY A C 1
ATOM 535 O O . GLY A 1 73 ? -16.294 -4.062 1.936 1.00 89.00 73 GLY A O 1
ATOM 536 N N . PRO A 1 74 ? -15.620 -2.200 3.036 1.00 93.31 74 PRO A N 1
ATOM 537 C CA . PRO A 1 74 ? -14.666 -1.128 3.349 1.00 93.31 74 PRO A CA 1
ATOM 538 C C . PRO A 1 74 ? -13.398 -1.640 4.048 1.00 93.31 74 PRO A C 1
ATOM 540 O O . PRO A 1 74 ? -13.391 -2.722 4.627 1.00 93.31 74 PRO A O 1
ATOM 543 N N . VAL A 1 75 ? -12.321 -0.859 3.948 1.00 94.62 75 VAL A N 1
ATOM 544 C CA . VAL A 1 75 ? -11.045 -1.121 4.623 1.00 94.62 75 VAL A CA 1
ATOM 545 C C . VAL A 1 75 ? -10.721 0.099 5.474 1.00 94.62 75 VAL A C 1
ATOM 547 O O . VAL A 1 75 ? -10.673 1.208 4.944 1.00 94.62 75 VAL A O 1
ATOM 550 N N . SER A 1 76 ? -10.515 -0.102 6.772 1.00 95.62 76 SER A N 1
ATOM 551 C CA . SER A 1 76 ? -10.391 0.981 7.754 1.00 95.62 76 SER A CA 1
ATOM 552 C C . SER A 1 76 ? -9.071 0.889 8.509 1.00 95.62 76 SER A C 1
ATOM 554 O O . SER A 1 76 ? -8.638 -0.209 8.862 1.00 95.62 76 SER A O 1
ATOM 556 N N . ARG A 1 77 ? -8.425 2.032 8.768 1.00 96.94 77 ARG A N 1
ATOM 557 C CA . ARG A 1 77 ? -7.216 2.103 9.603 1.00 96.94 77 ARG A CA 1
ATOM 558 C C . ARG A 1 77 ? -7.577 1.750 11.044 1.00 96.94 77 ARG A C 1
ATOM 560 O O . ARG A 1 77 ? -8.520 2.304 11.600 1.00 96.94 77 ARG A O 1
ATOM 567 N N . VAL A 1 78 ? -6.815 0.838 11.639 1.00 97.00 78 VAL A N 1
ATOM 568 C CA . VAL A 1 78 ? -6.997 0.386 13.025 1.00 97.00 78 VAL A CA 1
ATOM 569 C C . VAL A 1 78 ? -5.999 1.074 13.944 1.00 97.00 78 VAL A C 1
ATOM 571 O O . VAL A 1 78 ? -6.381 1.691 14.933 1.00 97.00 78 VAL A O 1
ATOM 574 N N . ARG A 1 79 ? -4.704 0.938 13.640 1.00 96.31 79 ARG A N 1
ATOM 575 C CA . ARG A 1 79 ? -3.612 1.520 14.429 1.00 96.31 79 ARG A CA 1
ATOM 576 C C . ARG A 1 79 ? -2.314 1.544 13.642 1.00 96.31 79 ARG A C 1
ATOM 578 O O . ARG A 1 79 ? -2.142 0.791 12.685 1.00 96.31 79 ARG A O 1
ATOM 585 N N . ASP A 1 80 ? -1.368 2.327 14.128 1.00 96.62 80 ASP A N 1
ATOM 586 C CA . ASP A 1 80 ? 0.011 2.266 13.666 1.00 96.62 80 ASP A CA 1
ATOM 587 C C . ASP A 1 80 ? 0.731 1.083 14.324 1.00 96.62 80 ASP A C 1
ATOM 589 O O . ASP A 1 80 ? 0.595 0.843 15.525 1.00 96.62 80 ASP A O 1
ATOM 593 N N . LEU A 1 81 ? 1.456 0.303 13.520 1.00 94.81 81 LEU A N 1
ATOM 594 C CA . LEU A 1 81 ? 2.361 -0.744 14.005 1.00 94.81 81 LEU A CA 1
ATOM 595 C C . LEU A 1 81 ? 3.765 -0.172 14.238 1.00 94.81 81 LEU A C 1
ATOM 597 O O . LEU A 1 81 ? 4.452 -0.594 15.164 1.00 94.81 81 LEU A O 1
ATOM 601 N N . SER A 1 82 ? 4.171 0.778 13.394 1.00 94.44 82 SER A N 1
ATOM 602 C CA . SER A 1 82 ? 5.391 1.581 13.496 1.00 94.44 82 SER A CA 1
ATOM 603 C C . SER A 1 82 ? 5.260 2.844 12.627 1.00 94.44 82 SER A C 1
ATOM 605 O O . SER A 1 82 ? 4.228 3.068 11.983 1.00 94.44 82 SER A O 1
ATOM 607 N N . ASP A 1 83 ? 6.320 3.651 12.550 1.00 91.38 83 ASP A N 1
ATOM 608 C CA . ASP A 1 83 ? 6.380 4.815 11.652 1.00 91.38 83 ASP A CA 1
ATOM 609 C C . ASP A 1 83 ? 6.172 4.441 10.177 1.00 91.38 83 ASP A C 1
ATOM 611 O O . ASP A 1 83 ? 5.603 5.227 9.411 1.00 91.38 83 ASP A O 1
ATOM 615 N N . ASP A 1 84 ? 6.555 3.217 9.813 1.00 95.62 84 ASP A N 1
ATOM 616 C CA . ASP A 1 84 ? 6.571 2.707 8.443 1.00 95.62 84 ASP A CA 1
ATOM 617 C C . ASP A 1 84 ? 5.578 1.559 8.221 1.00 95.62 84 ASP A C 1
ATOM 619 O O . ASP A 1 84 ? 5.546 0.956 7.151 1.00 95.62 84 ASP A O 1
ATOM 623 N N . ALA A 1 85 ? 4.752 1.229 9.215 1.00 96.12 85 ALA A N 1
ATOM 624 C CA . ALA A 1 85 ? 3.760 0.172 9.085 1.00 96.12 85 ALA A CA 1
ATOM 625 C C . ALA A 1 85 ? 2.438 0.536 9.760 1.00 96.12 85 ALA A C 1
ATOM 627 O O . ALA A 1 85 ? 2.398 0.948 10.920 1.00 96.12 85 ALA A O 1
ATOM 628 N N . VAL A 1 86 ? 1.337 0.315 9.045 1.00 97.81 86 VAL A N 1
ATOM 629 C CA . VAL A 1 86 ? -0.020 0.626 9.511 1.00 97.81 86 VAL A CA 1
ATOM 630 C C . VAL A 1 86 ? -0.902 -0.604 9.388 1.00 97.81 86 VAL A C 1
ATOM 632 O O . VAL A 1 86 ? -0.852 -1.324 8.390 1.00 97.81 86 VAL A O 1
ATOM 635 N N . LEU A 1 87 ? -1.704 -0.850 10.420 1.00 97.56 87 LEU A N 1
ATOM 636 C CA . LEU A 1 87 ? -2.696 -1.911 10.441 1.00 97.56 87 LEU A CA 1
ATOM 637 C C . LEU A 1 87 ? -4.037 -1.382 9.937 1.00 97.56 87 LEU A C 1
ATOM 639 O O . LEU A 1 87 ? -4.579 -0.416 10.478 1.00 97.56 87 LEU A O 1
ATOM 643 N N . TYR A 1 88 ? -4.581 -2.079 8.952 1.00 97.19 88 TYR A N 1
ATOM 644 C CA . TYR A 1 88 ? -5.922 -1.921 8.418 1.00 97.19 88 TYR A CA 1
ATOM 645 C C . TYR A 1 88 ? -6.753 -3.175 8.699 1.00 97.19 88 TYR A C 1
ATOM 647 O O . TYR A 1 88 ? -6.212 -4.263 8.902 1.00 97.19 88 TYR A O 1
ATOM 655 N N . GLU A 1 89 ? -8.071 -3.032 8.675 1.00 95.94 89 GLU A N 1
ATOM 656 C CA . GLU A 1 89 ? -9.020 -4.134 8.798 1.00 95.94 89 GLU A CA 1
ATOM 657 C C . GLU A 1 89 ? -10.064 -4.049 7.688 1.00 95.94 89 GLU A C 1
ATOM 659 O O . GLU A 1 89 ? -10.509 -2.958 7.325 1.00 95.94 89 GLU A O 1
ATOM 664 N N . ASP A 1 90 ? -10.407 -5.197 7.109 1.00 95.06 90 ASP A N 1
ATOM 665 C CA . ASP A 1 90 ? -11.429 -5.292 6.069 1.00 95.06 90 ASP A CA 1
ATOM 666 C C . ASP A 1 90 ? -12.836 -5.514 6.646 1.00 95.06 90 ASP A C 1
ATOM 668 O O . ASP A 1 90 ? -13.014 -5.755 7.838 1.00 95.06 90 ASP A O 1
ATOM 672 N N . ALA A 1 91 ? -13.860 -5.502 5.790 1.00 93.56 91 ALA A N 1
ATOM 673 C CA . ALA A 1 91 ? -15.256 -5.671 6.208 1.00 93.56 91 ALA A CA 1
ATOM 674 C C . ALA A 1 91 ? -15.571 -6.990 6.943 1.00 93.56 91 ALA A C 1
ATOM 676 O O . ALA A 1 91 ? -16.665 -7.153 7.480 1.00 93.56 91 ALA A O 1
ATOM 677 N N . ARG A 1 92 ? -14.655 -7.964 6.916 1.00 93.31 92 ARG A N 1
ATOM 678 C CA . ARG A 1 92 ? -14.793 -9.265 7.581 1.00 93.31 92 ARG A CA 1
ATOM 679 C C . ARG A 1 92 ? -13.959 -9.358 8.858 1.00 93.31 92 ARG A C 1
ATOM 681 O O . ARG A 1 92 ? -13.819 -10.457 9.390 1.00 93.31 92 ARG A O 1
ATOM 688 N N . GLY A 1 93 ? -13.382 -8.253 9.321 1.00 92.50 93 GLY A N 1
ATOM 689 C CA . GLY A 1 93 ? -12.517 -8.240 10.493 1.00 92.50 93 GLY A CA 1
ATOM 690 C C . GLY A 1 93 ? -11.129 -8.827 10.238 1.00 92.50 93 GLY A C 1
ATOM 691 O O . GLY A 1 93 ? -10.440 -9.205 11.184 1.00 92.50 93 GLY A O 1
ATOM 692 N N . ARG A 1 94 ? -10.710 -8.991 8.972 1.00 92.19 94 ARG A N 1
ATOM 693 C CA . ARG A 1 94 ? -9.385 -9.557 8.680 1.00 92.19 94 ARG A CA 1
ATOM 694 C C . ARG A 1 94 ? -8.322 -8.465 8.719 1.00 92.19 94 ARG A C 1
ATOM 696 O O . ARG A 1 94 ? -8.545 -7.424 8.094 1.00 92.19 94 ARG A O 1
ATOM 703 N N . PRO A 1 95 ? -7.165 -8.700 9.364 1.00 94.19 95 PRO A N 1
ATOM 704 C CA . PRO A 1 95 ? -6.123 -7.693 9.467 1.00 94.19 95 PRO A CA 1
ATOM 705 C C . PRO A 1 95 ? -5.233 -7.667 8.221 1.00 94.19 95 PRO A C 1
ATOM 707 O O . PRO A 1 95 ? -4.851 -8.705 7.673 1.00 94.19 95 PRO A O 1
ATOM 710 N N . TRP A 1 96 ? -4.852 -6.459 7.820 1.00 95.19 96 TRP A N 1
ATOM 711 C CA . TRP A 1 96 ? -3.999 -6.179 6.672 1.00 95.19 96 TRP A CA 1
ATOM 712 C C . TRP A 1 96 ? -2.934 -5.158 7.046 1.00 95.19 96 TRP A C 1
ATOM 714 O O . TRP A 1 96 ? -3.226 -4.156 7.695 1.00 95.19 96 TRP A O 1
ATOM 724 N N . ARG A 1 97 ? -1.692 -5.380 6.629 1.00 95.75 97 ARG A N 1
ATOM 725 C CA . ARG A 1 97 ? -0.585 -4.457 6.870 1.00 95.75 97 ARG A CA 1
ATOM 726 C C . ARG A 1 97 ? -0.292 -3.648 5.612 1.00 95.75 97 ARG A C 1
ATOM 728 O O . ARG A 1 97 ? -0.077 -4.210 4.541 1.00 95.75 97 ARG A O 1
ATOM 735 N N . LEU A 1 98 ? -0.219 -2.333 5.774 1.00 96.88 98 LEU A N 1
ATOM 736 C CA . LEU A 1 98 ? 0.462 -1.431 4.852 1.00 96.88 98 LEU A CA 1
ATOM 737 C C . LEU A 1 98 ? 1.908 -1.277 5.318 1.00 96.88 98 LEU A C 1
ATOM 739 O O . LEU A 1 98 ? 2.137 -1.011 6.498 1.00 96.88 98 LEU A O 1
ATOM 743 N N . THR A 1 99 ? 2.862 -1.398 4.399 1.00 96.62 99 THR A N 1
ATOM 744 C CA . THR A 1 99 ? 4.255 -0.996 4.630 1.00 96.62 99 THR A CA 1
ATOM 745 C C . THR A 1 99 ? 4.543 0.257 3.813 1.00 96.62 99 THR A C 1
ATOM 747 O O . THR A 1 99 ? 4.168 0.333 2.642 1.00 96.62 99 THR A O 1
ATOM 750 N N . ILE A 1 100 ? 5.207 1.223 4.431 1.00 96.94 100 ILE A N 1
ATOM 751 C CA . ILE A 1 100 ? 5.570 2.518 3.869 1.00 96.94 100 ILE A CA 1
ATOM 752 C C . ILE A 1 100 ? 7.089 2.550 3.725 1.00 96.94 100 ILE A C 1
ATOM 754 O O . ILE A 1 100 ? 7.812 2.087 4.600 1.00 96.94 100 ILE A O 1
ATOM 758 N N . THR A 1 101 ? 7.574 3.093 2.620 1.00 95.31 101 THR A N 1
ATOM 759 C CA . THR A 1 101 ? 8.993 3.367 2.399 1.00 95.31 101 THR A CA 1
ATOM 760 C C . THR A 1 101 ? 9.193 4.840 2.069 1.00 95.31 101 THR A C 1
ATOM 762 O O . THR A 1 101 ? 8.252 5.538 1.674 1.00 95.31 101 THR A O 1
ATOM 765 N N . GLN A 1 102 ? 10.424 5.318 2.225 1.00 90.94 102 GLN A N 1
ATOM 766 C CA . GLN A 1 102 ? 10.830 6.606 1.684 1.00 90.94 102 GLN A CA 1
ATOM 767 C C . GLN A 1 102 ? 11.288 6.414 0.240 1.00 90.94 102 GLN A C 1
ATOM 769 O O . GLN A 1 102 ? 12.257 5.713 -0.035 1.00 90.94 102 GLN A O 1
ATOM 774 N N . GLY A 1 103 ? 10.558 7.030 -0.681 1.00 81.75 103 GLY A N 1
ATOM 775 C CA . GLY A 1 103 ? 10.981 7.193 -2.059 1.00 81.75 103 GLY A CA 1
ATOM 776 C C . GLY A 1 103 ? 11.961 8.351 -2.219 1.00 81.75 103 GLY A C 1
ATOM 777 O O . GLY A 1 103 ? 12.390 8.997 -1.258 1.00 81.75 103 GLY A O 1
ATOM 778 N N . ASN A 1 104 ? 12.276 8.647 -3.477 1.00 76.94 104 ASN A N 1
ATOM 779 C CA . ASN A 1 104 ? 13.101 9.797 -3.826 1.00 76.94 104 ASN A CA 1
ATOM 780 C C . ASN A 1 104 ? 12.487 11.102 -3.292 1.00 76.94 104 ASN A C 1
ATOM 782 O O . ASN A 1 104 ? 11.267 11.225 -3.154 1.00 76.94 104 ASN A O 1
ATOM 786 N N . GLU A 1 105 ? 13.353 12.071 -2.991 1.00 75.94 105 GLU A N 1
ATOM 787 C CA . GLU A 1 105 ? 12.960 13.414 -2.535 1.00 75.94 105 GLU A CA 1
ATOM 788 C C . GLU A 1 105 ? 12.153 13.424 -1.217 1.00 75.94 105 GLU A C 1
ATOM 790 O O . GLU A 1 105 ? 11.434 14.375 -0.922 1.00 75.94 105 GLU A O 1
ATOM 795 N N . GLY A 1 106 ? 12.263 12.369 -0.400 1.00 79.38 106 GLY A N 1
ATOM 796 C CA . GLY A 1 106 ? 11.598 12.285 0.907 1.00 79.38 106 GLY A CA 1
ATOM 797 C C . GLY A 1 106 ? 10.091 12.016 0.835 1.00 79.38 106 GLY A C 1
ATOM 798 O O . GLY A 1 106 ? 9.396 12.114 1.851 1.00 79.38 106 GLY A O 1
ATOM 799 N N . LYS A 1 107 ? 9.563 11.662 -0.345 1.00 87.00 107 LYS A N 1
ATOM 800 C CA . LYS A 1 107 ? 8.159 11.269 -0.509 1.00 87.00 107 LYS A CA 1
ATOM 801 C C . LYS A 1 107 ? 7.917 9.899 0.125 1.00 87.00 107 LYS A C 1
ATOM 803 O O . LYS A 1 107 ? 8.694 8.972 -0.073 1.00 87.00 107 LYS A O 1
ATOM 808 N N . ARG A 1 108 ? 6.803 9.735 0.839 1.00 94.44 108 ARG A N 1
ATOM 809 C CA . ARG A 1 108 ? 6.371 8.421 1.338 1.00 94.44 108 ARG A CA 1
ATOM 810 C C . ARG A 1 108 ? 5.625 7.636 0.260 1.00 94.44 108 ARG A C 1
ATOM 812 O O . ARG A 1 108 ? 4.803 8.209 -0.456 1.00 94.44 108 ARG A O 1
ATOM 819 N N . LEU A 1 109 ? 5.914 6.341 0.155 1.00 96.94 109 LEU A N 1
ATOM 820 C CA . LEU A 1 109 ? 5.341 5.433 -0.840 1.00 96.94 109 LEU A CA 1
ATOM 821 C C . LEU A 1 109 ? 4.901 4.116 -0.192 1.00 96.94 109 LEU A C 1
ATOM 823 O O . LEU A 1 109 ? 5.541 3.629 0.737 1.00 96.94 109 LEU A O 1
ATOM 827 N N . ALA A 1 110 ? 3.827 3.517 -0.701 1.00 97.31 110 ALA A N 1
ATOM 828 C CA . ALA A 1 110 ? 3.377 2.184 -0.324 1.00 97.31 110 ALA A CA 1
ATOM 829 C C . ALA A 1 110 ? 4.261 1.119 -0.981 1.00 97.31 110 ALA A C 1
ATOM 831 O O . ALA A 1 110 ? 4.517 1.166 -2.186 1.00 97.31 110 ALA A O 1
ATOM 832 N N . VAL A 1 111 ? 4.701 0.127 -0.211 1.00 96.00 111 VAL A N 1
ATOM 833 C CA . VAL A 1 111 ? 5.482 -0.974 -0.777 1.00 96.00 111 VAL A CA 1
ATOM 834 C C . VAL A 1 111 ? 4.554 -1.978 -1.458 1.00 96.00 111 VAL A C 1
ATOM 836 O O . VAL A 1 111 ? 3.572 -2.435 -0.874 1.00 96.00 111 VAL A O 1
ATOM 839 N N . ILE A 1 112 ? 4.892 -2.346 -2.691 1.00 95.44 112 ILE A N 1
ATOM 840 C CA . ILE A 1 112 ? 4.115 -3.286 -3.501 1.00 95.44 112 ILE A CA 1
ATOM 841 C C . ILE A 1 112 ? 4.462 -4.732 -3.117 1.00 95.44 112 ILE A C 1
ATOM 843 O O . ILE A 1 112 ? 5.584 -5.051 -2.706 1.00 95.44 112 ILE A O 1
ATOM 847 N N . ARG A 1 113 ? 3.481 -5.624 -3.245 1.00 91.62 113 ARG A N 1
ATOM 848 C CA . ARG A 1 113 ? 3.601 -7.072 -3.055 1.00 91.62 113 ARG A CA 1
ATOM 849 C C . ARG A 1 113 ? 2.984 -7.797 -4.247 1.00 91.62 113 ARG A C 1
ATOM 851 O O . ARG A 1 113 ? 1.898 -7.435 -4.687 1.00 91.62 113 ARG A O 1
ATOM 858 N N . SER A 1 114 ? 3.647 -8.844 -4.728 1.00 85.62 114 SER A N 1
ATOM 859 C CA . SER A 1 114 ? 3.149 -9.742 -5.785 1.00 85.62 114 SER A CA 1
ATOM 860 C C . SER A 1 114 ? 2.179 -10.811 -5.264 1.00 85.62 114 SER A C 1
ATOM 862 O O . SER A 1 114 ? 1.421 -11.389 -6.037 1.00 85.62 114 SER A O 1
ATOM 864 N N . ALA A 1 115 ? 2.173 -11.065 -3.952 1.00 73.69 115 ALA A N 1
ATOM 865 C CA . ALA A 1 115 ? 1.281 -12.016 -3.301 1.00 73.69 115 ALA A CA 1
ATOM 866 C C . ALA A 1 115 ? 0.701 -11.394 -2.018 1.00 73.69 115 ALA A C 1
ATOM 868 O O . ALA A 1 115 ? 1.464 -11.091 -1.099 1.00 73.69 115 ALA A O 1
ATOM 869 N N . PRO A 1 116 ? -0.628 -11.203 -1.911 1.00 64.75 116 PRO A N 1
ATOM 870 C CA . PRO A 1 116 ? -1.228 -10.613 -0.715 1.00 64.75 116 PRO A CA 1
ATOM 871 C C . PRO A 1 116 ? -1.088 -11.504 0.521 1.00 64.75 116 PRO A C 1
ATOM 873 O O . PRO A 1 116 ? -1.012 -10.986 1.630 1.00 64.75 116 PRO A O 1
ATOM 876 N N . CYS A 1 117 ? -1.071 -12.833 0.359 1.00 68.25 117 CYS A N 1
ATOM 877 C CA . CYS A 1 117 ? -1.041 -13.785 1.469 1.00 68.25 117 CYS A CA 1
ATOM 878 C C . CYS A 1 117 ? -0.303 -15.067 1.047 1.00 68.25 117 CYS A C 1
ATOM 880 O O . CYS A 1 117 ? -0.649 -15.627 -0.001 1.00 68.25 117 CYS A O 1
ATOM 882 N N . PRO A 1 118 ? 0.641 -15.593 1.850 1.00 64.38 118 PRO A N 1
ATOM 883 C CA . PRO A 1 118 ? 1.132 -16.953 1.666 1.00 64.38 118 PRO A CA 1
ATOM 884 C C . PRO A 1 118 ? -0.052 -17.912 1.812 1.00 64.38 118 PRO A C 1
ATOM 886 O O . PRO A 1 118 ? -0.750 -17.889 2.829 1.00 64.38 118 PRO A O 1
ATOM 889 N N . ARG A 1 119 ? -0.331 -18.733 0.795 1.00 56.53 119 ARG A N 1
ATOM 890 C CA . ARG A 1 119 ? -1.300 -19.824 0.952 1.00 56.53 119 ARG A CA 1
ATOM 891 C C . ARG A 1 119 ? -0.596 -20.958 1.702 1.00 56.53 119 ARG A C 1
ATOM 893 O O . ARG A 1 119 ? 0.410 -21.439 1.184 1.00 56.53 119 ARG A O 1
ATOM 900 N N . PRO A 1 120 ? -1.091 -21.402 2.871 1.00 46.81 120 PRO A N 1
ATOM 901 C CA . PRO A 1 120 ? -0.607 -22.639 3.460 1.00 46.81 120 PRO A CA 1
ATOM 902 C C . PRO A 1 120 ? -0.996 -23.777 2.510 1.00 46.81 120 PRO A C 1
ATOM 904 O O . PRO A 1 120 ? -2.171 -23.972 2.214 1.00 46.81 120 PRO A O 1
ATOM 907 N N . ASP A 1 121 ? 0.015 -24.456 1.981 1.00 48.59 121 ASP A N 1
ATOM 908 C CA . ASP A 1 121 ? -0.062 -25.663 1.162 1.00 48.59 121 ASP A CA 1
ATOM 909 C C . ASP A 1 121 ? -0.960 -25.646 -0.084 1.00 48.59 121 ASP A C 1
ATOM 911 O O . ASP A 1 121 ? -2.159 -25.934 -0.077 1.00 48.59 121 ASP A O 1
ATOM 915 N N . ARG A 1 122 ? -0.304 -25.546 -1.240 1.00 42.53 122 ARG A N 1
ATOM 916 C CA . ARG A 1 122 ? -0.727 -26.332 -2.398 1.00 42.53 122 ARG A CA 1
ATOM 917 C C . ARG A 1 122 ? 0.515 -26.905 -3.052 1.00 42.53 122 ARG A C 1
ATOM 919 O O . ARG A 1 122 ? 1.094 -26.240 -3.894 1.00 42.53 122 ARG A O 1
ATOM 926 N N . ARG A 1 123 ? 0.923 -28.100 -2.594 1.00 45.72 123 ARG A N 1
ATOM 927 C CA . ARG A 1 123 ? 1.903 -29.012 -3.219 1.00 45.72 123 ARG A CA 1
ATOM 928 C C . ARG A 1 123 ? 2.843 -28.289 -4.181 1.00 45.72 123 ARG A C 1
ATOM 930 O O . ARG A 1 123 ? 2.528 -28.158 -5.362 1.00 45.72 123 ARG A O 1
ATOM 937 N N . GLN A 1 124 ? 3.982 -27.851 -3.659 1.00 47.47 124 GLN A N 1
ATOM 938 C CA . GLN A 1 124 ? 5.096 -27.316 -4.431 1.00 47.47 124 GLN A CA 1
ATOM 939 C C . GLN A 1 124 ? 5.687 -28.451 -5.287 1.00 47.47 124 GLN A C 1
ATOM 9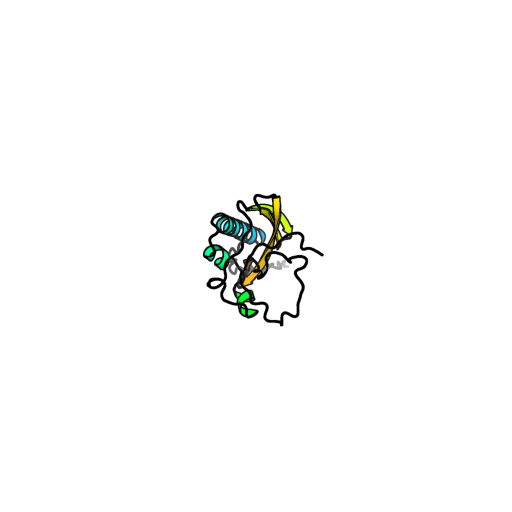41 O O . GLN A 1 124 ? 6.726 -29.025 -4.991 1.00 47.47 124 GLN A O 1
ATOM 946 N N . GLY A 1 125 ? 4.953 -28.861 -6.319 1.00 42.62 125 GLY A N 1
ATOM 947 C CA . GLY A 1 125 ? 5.487 -29.674 -7.392 1.00 42.62 125 GLY A CA 1
ATOM 948 C C . GLY A 1 125 ? 6.352 -28.752 -8.221 1.00 42.62 125 GLY A C 1
ATOM 949 O O . GLY A 1 125 ? 5.798 -28.007 -9.014 1.00 42.62 125 GLY A O 1
ATOM 950 N N . ASN A 1 126 ? 7.662 -28.758 -7.954 1.00 42.75 126 ASN A N 1
ATOM 951 C CA . ASN A 1 126 ? 8.738 -28.198 -8.776 1.00 42.75 126 ASN A CA 1
ATOM 952 C C . ASN A 1 126 ? 8.288 -27.088 -9.739 1.00 42.75 126 ASN A C 1
ATOM 954 O O . ASN A 1 126 ? 8.383 -27.239 -10.955 1.00 42.75 126 ASN A O 1
ATOM 958 N N . ALA A 1 127 ? 7.780 -25.979 -9.200 1.00 41.84 127 ALA A N 1
ATOM 959 C CA . ALA A 1 127 ? 7.687 -24.766 -9.985 1.00 41.84 127 ALA A CA 1
ATOM 9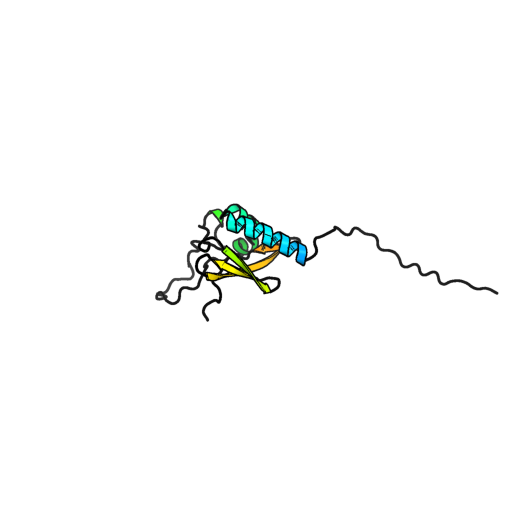60 C C . ALA A 1 127 ? 9.111 -24.216 -10.033 1.00 41.84 127 ALA A C 1
ATOM 962 O O . ALA A 1 127 ? 9.666 -23.789 -9.021 1.00 41.84 127 ALA A O 1
ATOM 963 N N . THR A 1 128 ? 9.731 -24.321 -11.204 1.00 42.56 128 THR A N 1
ATOM 964 C CA . THR A 1 128 ? 10.892 -23.519 -11.582 1.00 42.56 128 THR A CA 1
ATOM 965 C C . THR A 1 128 ? 10.661 -22.058 -11.192 1.00 42.56 128 THR A C 1
ATOM 967 O O . THR A 1 128 ? 9.518 -21.610 -11.134 1.00 42.56 128 THR A O 1
ATOM 970 N N . VAL A 1 129 ? 11.751 -21.340 -10.906 1.00 43.16 129 VAL A N 1
ATOM 971 C CA . VAL A 1 129 ? 11.837 -19.923 -10.495 1.00 43.16 129 VAL A CA 1
ATOM 972 C C . VAL A 1 129 ? 11.350 -18.989 -11.617 1.00 43.16 129 VAL A C 1
ATOM 974 O O . VAL A 1 129 ? 12.077 -18.173 -12.165 1.00 43.16 129 VAL A O 1
ATOM 977 N N . GLU A 1 130 ? 10.099 -19.167 -11.997 1.00 41.72 130 GLU A N 1
ATOM 978 C CA . GLU A 1 130 ? 9.335 -18.409 -12.971 1.00 41.72 130 GLU A CA 1
ATOM 979 C C . GLU A 1 130 ? 7.891 -18.395 -12.449 1.00 41.72 130 GLU A C 1
ATOM 981 O O . GLU A 1 130 ? 6.924 -18.773 -13.109 1.00 41.72 130 GLU A O 1
ATOM 986 N N . GLU A 1 131 ? 7.753 -18.044 -11.168 1.00 53.81 131 GLU A N 1
ATOM 987 C CA . GLU A 1 131 ? 6.462 -17.797 -10.549 1.00 53.81 131 GLU A CA 1
ATOM 988 C C . GLU A 1 131 ? 5.925 -16.513 -11.185 1.00 53.81 131 GLU A C 1
ATOM 990 O O . GLU A 1 131 ? 6.255 -15.400 -10.774 1.00 53.81 131 GLU A O 1
ATOM 995 N N . ALA A 1 132 ? 5.197 -16.677 -12.291 1.00 65.31 132 ALA A N 1
ATOM 996 C CA . ALA A 1 132 ? 4.646 -15.577 -13.058 1.00 65.31 132 ALA A CA 1
ATOM 997 C C . ALA A 1 132 ? 3.818 -14.690 -12.124 1.00 65.31 132 ALA A C 1
ATOM 999 O O . ALA A 1 132 ? 2.741 -15.078 -11.658 1.00 65.31 132 ALA A O 1
ATOM 1000 N N . VAL A 1 133 ? 4.336 -13.495 -11.839 1.00 81.75 133 VAL A N 1
ATOM 1001 C CA . VAL A 1 133 ? 3.601 -12.479 -11.094 1.00 81.75 133 VAL A CA 1
ATOM 1002 C C . VAL A 1 133 ? 2.356 -12.148 -11.898 1.00 81.75 133 VAL A C 1
ATOM 1004 O O . VAL A 1 133 ? 2.431 -11.609 -12.996 1.00 81.75 133 VAL A O 1
ATOM 1007 N N . ASN A 1 134 ? 1.205 -12.519 -11.353 1.00 87.12 134 ASN A N 1
ATOM 1008 C CA . ASN A 1 134 ? -0.086 -12.433 -12.030 1.00 87.12 134 ASN A CA 1
ATOM 1009 C C . ASN A 1 134 ? -1.007 -11.380 -11.414 1.00 87.12 134 ASN A C 1
ATOM 1011 O O . ASN A 1 134 ? -2.153 -11.254 -11.832 1.00 87.12 134 ASN A O 1
ATOM 1015 N N . SER A 1 135 ? -0.547 -10.691 -10.372 1.00 90.56 135 SER A N 1
ATOM 1016 C CA . SER A 1 135 ? -1.291 -9.674 -9.642 1.00 90.56 135 SER A CA 1
ATOM 1017 C C . SER A 1 135 ? -0.364 -8.889 -8.722 1.00 90.56 135 SER A C 1
ATOM 1019 O O . SER A 1 135 ? 0.788 -9.269 -8.507 1.00 90.56 135 SER A O 1
ATOM 1021 N N . TRP A 1 136 ? -0.874 -7.791 -8.173 1.00 93.25 136 TRP A N 1
ATOM 1022 C CA . TRP A 1 136 ? -0.159 -6.999 -7.181 1.00 93.25 136 TRP A CA 1
ATOM 1023 C C . TRP A 1 136 ? -1.103 -6.435 -6.123 1.00 93.25 136 TRP A C 1
ATOM 1025 O O . TRP A 1 136 ? -2.318 -6.370 -6.310 1.00 93.25 136 TRP A O 1
ATOM 1035 N N . THR A 1 137 ? -0.539 -6.021 -4.995 1.00 94.56 137 THR A N 1
ATOM 1036 C CA . THR A 1 137 ? -1.238 -5.322 -3.919 1.00 94.56 137 THR A CA 1
ATOM 1037 C C . THR A 1 137 ? -0.288 -4.398 -3.157 1.00 94.56 137 THR A C 1
ATOM 1039 O O . THR A 1 137 ? 0.927 -4.464 -3.322 1.00 94.56 137 THR A O 1
ATOM 1042 N N . VAL A 1 138 ? -0.854 -3.564 -2.292 1.00 95.12 138 VAL A N 1
ATOM 1043 C CA . VAL A 1 138 ? -0.160 -2.708 -1.311 1.00 95.12 138 VAL A CA 1
ATOM 1044 C C . VAL A 1 138 ? -0.532 -3.061 0.133 1.00 95.12 138 VAL A C 1
ATOM 1046 O O . VAL A 1 138 ? 0.018 -2.497 1.075 1.00 95.12 138 VAL A O 1
ATOM 1049 N N . LEU A 1 139 ? -1.476 -3.992 0.309 1.00 94.69 139 LEU A N 1
ATOM 1050 C CA . LEU A 1 139 ? -1.930 -4.487 1.602 1.00 94.69 139 LEU A CA 1
ATOM 1051 C C . LEU A 1 139 ? -1.668 -5.988 1.681 1.00 94.69 139 LEU A C 1
ATOM 1053 O O . LEU A 1 139 ? -2.245 -6.769 0.927 1.00 94.69 139 LEU A O 1
ATOM 1057 N N . GLU A 1 140 ? -0.812 -6.393 2.611 1.00 91.81 140 GLU A N 1
ATOM 1058 C CA . GLU A 1 140 ? -0.486 -7.802 2.848 1.00 91.81 140 GLU A CA 1
ATOM 1059 C C . GLU A 1 140 ? -1.257 -8.360 4.048 1.00 91.81 140 GLU A C 1
ATOM 1061 O O . GLU A 1 140 ? -1.563 -7.634 4.994 1.00 91.81 140 GLU A O 1
ATOM 1066 N N . CYS A 1 141 ? -1.580 -9.651 4.016 1.00 90.06 141 CYS A N 1
ATOM 1067 C CA . CYS A 1 141 ? -2.210 -10.358 5.126 1.00 90.06 141 CYS A CA 1
ATOM 1068 C C . CYS A 1 141 ? -1.401 -10.181 6.419 1.00 90.06 141 CYS A C 1
ATOM 1070 O O . CYS A 1 141 ? -0.173 -10.310 6.421 1.00 90.06 141 CYS A O 1
ATOM 1072 N 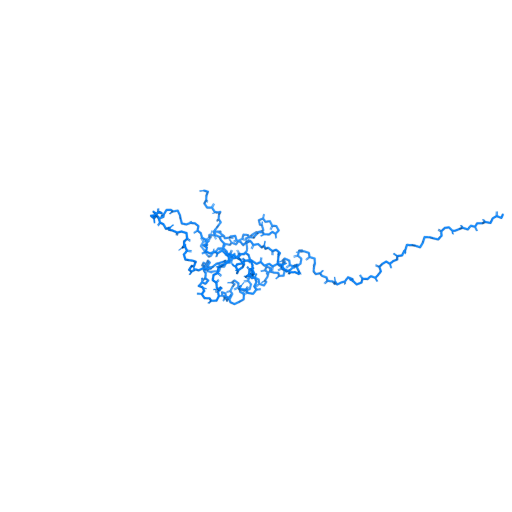N . TRP A 1 142 ? -2.095 -9.947 7.535 1.00 89.69 142 TRP A N 1
ATOM 1073 C CA . TRP A 1 142 ? -1.466 -9.792 8.841 1.00 89.69 142 TRP A CA 1
ATOM 1074 C C . TRP A 1 142 ? -2.189 -10.599 9.939 1.00 89.69 142 TRP A C 1
ATOM 1076 O O . TRP A 1 142 ? -3.417 -10.600 9.971 1.00 89.69 142 TRP A O 1
ATOM 1086 N N . PRO A 1 143 ? -1.469 -11.242 10.879 1.00 83.75 143 PRO A N 1
ATOM 1087 C CA . PRO A 1 143 ? -0.035 -11.507 10.816 1.00 83.75 143 PRO A CA 1
ATOM 1088 C C . PRO A 1 143 ? 0.287 -12.456 9.655 1.00 83.75 143 PRO A C 1
ATOM 1090 O O . PRO A 1 143 ? -0.546 -13.270 9.256 1.00 83.75 143 PRO A O 1
ATOM 1093 N N . LEU A 1 144 ? 1.501 -12.357 9.115 1.00 71.00 144 LEU A N 1
ATOM 1094 C CA . LEU A 1 144 ? 1.976 -13.366 8.172 1.00 71.00 144 LEU A CA 1
ATOM 1095 C C . LEU A 1 144 ? 2.066 -14.719 8.905 1.00 71.00 144 LEU A C 1
ATOM 1097 O O . LEU A 1 144 ? 2.521 -14.745 10.056 1.00 71.00 144 LEU A O 1
ATOM 1101 N N . PRO A 1 145 ? 1.618 -15.828 8.288 1.00 65.69 145 PRO A N 1
ATOM 1102 C CA . PRO A 1 145 ? 1.825 -17.154 8.857 1.00 65.69 145 PRO A CA 1
ATOM 1103 C C . PRO A 1 145 ? 3.328 -17.385 9.077 1.00 65.69 145 PRO A C 1
ATOM 1105 O O . PRO A 1 145 ? 4.142 -16.973 8.249 1.00 65.69 145 PRO A O 1
ATOM 1108 N N . ARG A 1 146 ? 3.671 -17.968 10.232 1.00 58.28 146 ARG A N 1
ATOM 1109 C CA . ARG A 1 146 ? 5.048 -18.333 10.592 1.00 58.28 146 ARG A CA 1
ATOM 1110 C C . ARG A 1 146 ? 5.527 -19.544 9.809 1.00 58.28 146 ARG A C 1
ATOM 1112 O O . ARG A 1 146 ? 4.673 -20.411 9.525 1.00 58.28 146 ARG A O 1
#

pLDDT: mean 80.31, std 20.91, range [35.53, 97.81]

Secondary structure (DSSP, 8-state):
-------------------PPPHHHHHHHHHHHHHHHHHHT-HHHHHHTB-HHHHHHTTPPPGGGSPBP-PSSPEEEEEEEETTEEEEEETTS-EEEEEEEE-GGG-EEEPPBS-SSPPS--------S------BBSEEESSPP-

Radius of gyration: 22.72 Å; chains: 1; bounding box: 58×82×47 Å

Sequence (146 aa):
MIASNIAVVAAIFLMGQAVGLSPSESRELFLRDFERALASRDSKALIALSDAGSWSAAGYPSLSDLPLQLPTGPVSRVRDLSDDAVLYEDARGRPWRLTITQGNEGKRLAVIRSAPCPRPDRRQGNATVEEAVNSWTVLECWPLPR